Protein AF-A0A5J4TWT9-F1 (afdb_monomer)

pLDDT: mean 87.39, std 12.49, range [39.81, 97.19]

Mean predicted aligned error: 5.76 Å

Nearest PDB structures (foldseek):
  6flm-assembly2_B  TM=6.210E-01  e=3.306E+00  Homo sapiens
  7jl2-assembly1_F  TM=5.227E-01  e=5.163E+00  Homo sapiens
  6noz-assembly1_A  TM=4.315E-01  e=6.661E+00  Porcine epidemic diarrhea virus

Radius of gyration: 14.15 Å; Cα contacts (8 Å, |Δi|>4): 146; chains: 1; bounding box: 46×26×28 Å

Sequence (90 aa):
NGFWSLEAQFQNIHTYYATAIGIVRDSHNIAANTHPIYSPNDQHMAVIGNKKWTSDIRYKGVRASGNQGFDNNEIVRLEFDSEKEHSHSS

Organism: NCBI:txid222440

Solvent-accessible surface area (backbone atoms only — not comparable to full-atom values): 5628 Å² total; per-residue (Å²): 125,56,78,46,79,49,79,48,68,48,72,85,73,49,86,90,54,80,49,71,54,72,52,66,45,88,94,57,84,87,62,86,97,64,58,68,80,40,86,72,38,12,67,46,27,40,38,39,24,24,52,80,70,32,26,35,38,36,37,67,76,41,78,46,72,92,49,73,43,44,56,68,73,41,77,45,76,50,78,46,61,61,57,70,77,72,77,83,83,132

Foldseek 3Di:
DDKDKDKDADAPPDLVDKDKDWDFDPPDDDDPPDDCLDPPNLAGIWMAIAQSVDQWTGHNNDTHDDGRGHDHGDMDMDMDDPVVVPPPDD

Secondary structure (DSSP, 8-state):
--EEEEEEE-----TTS--EEEEE-TT----TT--TTSTTHHHHEEEEEBTTT--SEEETTEEE-S---B-TT-EEEEEEESSGGG----

Structure (mmCIF, N/CA/C/O backbone):
data_AF-A0A5J4TWT9-F1
#
_entry.id   AF-A0A5J4TWT9-F1
#
loop_
_atom_site.group_PDB
_atom_site.id
_atom_site.type_symbol
_atom_site.label_atom_id
_atom_site.label_alt_id
_atom_site.label_comp_id
_atom_site.label_asym_id
_atom_site.label_entity_id
_atom_site.label_seq_id
_atom_site.pdbx_PDB_ins_code
_atom_site.Cartn_x
_atom_site.Cartn_y
_atom_site.Cartn_z
_atom_site.occupancy
_atom_site.B_iso_or_equiv
_atom_site.auth_seq_id
_atom_site.auth_comp_id
_atom_site.auth_asym_id
_atom_site.auth_atom_id
_atom_site.pdbx_PDB_model_num
ATOM 1 N N . ASN A 1 1 ? -20.803 -7.000 4.952 1.00 70.00 1 ASN A N 1
ATOM 2 C CA . ASN A 1 1 ? -20.821 -5.814 5.825 1.00 70.00 1 ASN A CA 1
ATOM 3 C C . ASN A 1 1 ? -20.066 -6.137 7.089 1.00 70.00 1 ASN A C 1
ATOM 5 O O . ASN A 1 1 ? -20.238 -7.225 7.627 1.00 70.00 1 ASN A O 1
ATOM 9 N N . GLY A 1 2 ? -19.129 -5.272 7.445 1.00 85.19 2 GLY A N 1
ATOM 10 C CA . GLY A 1 2 ? -18.163 -5.512 8.502 1.00 85.19 2 GLY A CA 1
ATOM 11 C C . GLY A 1 2 ? -16.998 -4.533 8.439 1.00 85.19 2 GLY A C 1
ATOM 12 O O . GLY A 1 2 ? -16.667 -4.003 7.369 1.00 85.19 2 GLY A O 1
ATOM 13 N N . PHE A 1 3 ? -16.402 -4.333 9.609 1.00 92.06 3 PHE A N 1
ATOM 14 C CA . PHE A 1 3 ? -15.195 -3.554 9.823 1.00 92.06 3 PHE A CA 1
ATOM 15 C C . PHE A 1 3 ? -13.995 -4.494 9.904 1.00 92.06 3 PHE A C 1
ATOM 17 O O . PHE A 1 3 ? -14.003 -5.464 10.664 1.00 92.06 3 PHE A O 1
ATOM 24 N N . TRP A 1 4 ? -12.965 -4.197 9.123 1.00 91.88 4 TRP A N 1
ATOM 25 C CA . TRP A 1 4 ? -11.740 -4.977 9.047 1.00 91.88 4 TRP A CA 1
ATOM 26 C C . TRP A 1 4 ? -10.552 -4.097 9.410 1.00 91.88 4 TRP A C 1
ATOM 28 O O . TRP A 1 4 ? -10.477 -2.946 8.985 1.00 91.88 4 TRP A O 1
ATOM 38 N N . SER A 1 5 ? -9.613 -4.658 10.168 1.00 94.38 5 SER A N 1
ATOM 39 C CA . SER A 1 5 ? -8.346 -4.012 10.504 1.00 94.38 5 SER A CA 1
ATOM 40 C C . SER A 1 5 ? -7.191 -4.961 10.210 1.00 94.38 5 SER A C 1
ATOM 42 O O . SER A 1 5 ? -7.274 -6.155 10.505 1.00 94.38 5 SER A O 1
ATOM 44 N N . LEU A 1 6 ? -6.123 -4.424 9.630 1.00 94.69 6 LEU A N 1
ATOM 45 C CA . LEU A 1 6 ? -4.861 -5.112 9.393 1.00 94.69 6 LEU A CA 1
ATOM 46 C C . LEU A 1 6 ? -3.727 -4.251 9.938 1.00 94.69 6 LEU A C 1
ATOM 48 O O . LEU A 1 6 ? -3.599 -3.090 9.555 1.00 94.69 6 LEU A O 1
ATOM 52 N N . GLU A 1 7 ? -2.875 -4.840 10.770 1.00 96.19 7 GLU A N 1
ATOM 53 C CA . GLU A 1 7 ? -1.619 -4.231 11.199 1.00 96.19 7 GLU A CA 1
ATOM 54 C C . GLU A 1 7 ? -0.446 -4.961 10.550 1.00 96.19 7 GLU A C 1
ATOM 56 O O . GLU A 1 7 ? -0.395 -6.192 10.522 1.00 96.19 7 GLU A O 1
ATOM 61 N N . ALA A 1 8 ? 0.497 -4.193 10.013 1.00 94.12 8 ALA A N 1
ATOM 62 C CA . ALA A 1 8 ? 1.707 -4.709 9.397 1.00 94.12 8 ALA A CA 1
ATOM 63 C C . ALA A 1 8 ? 2.914 -3.863 9.805 1.00 94.12 8 ALA A C 1
ATOM 65 O O . ALA A 1 8 ? 2.828 -2.640 9.903 1.00 94.12 8 ALA A O 1
ATOM 66 N N . GLN A 1 9 ? 4.054 -4.521 9.993 1.00 94.88 9 GLN A N 1
ATOM 67 C CA . GLN A 1 9 ? 5.348 -3.869 10.148 1.00 94.88 9 GLN A CA 1
ATOM 68 C C . GLN A 1 9 ? 6.280 -4.372 9.052 1.00 94.88 9 GLN A C 1
ATOM 70 O O . GLN A 1 9 ? 6.374 -5.572 8.798 1.00 94.88 9 GLN A O 1
ATOM 75 N N . PHE A 1 10 ? 6.992 -3.442 8.425 1.00 90.19 10 PHE A N 1
ATOM 76 C CA . PHE A 1 10 ? 7.970 -3.744 7.391 1.00 90.19 10 PHE A CA 1
ATOM 77 C C . PHE A 1 10 ? 9.379 -3.509 7.929 1.00 90.19 10 PHE A C 1
ATOM 79 O O . PHE A 1 10 ? 9.676 -2.464 8.513 1.00 90.19 10 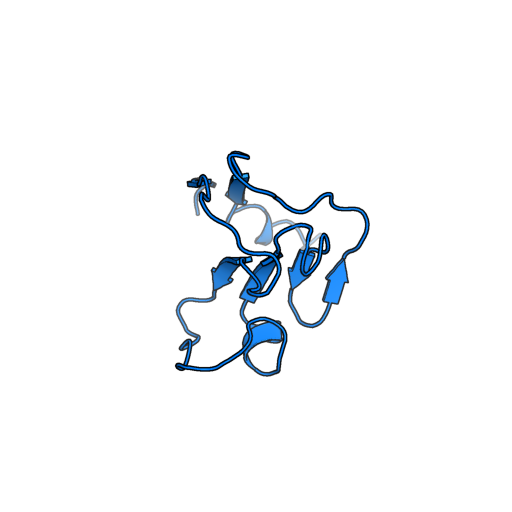PHE A O 1
ATOM 86 N N . GLN A 1 11 ? 10.249 -4.493 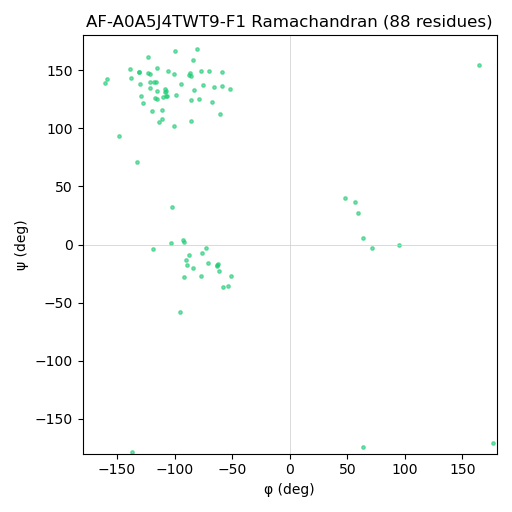7.719 1.00 90.88 11 GLN A N 1
ATOM 87 C CA . GLN A 1 11 ? 11.666 -4.433 8.065 1.00 90.88 11 GLN A CA 1
ATOM 88 C C . GLN A 1 11 ? 12.499 -4.505 6.788 1.00 90.88 11 GLN A C 1
ATOM 90 O O . GLN A 1 11 ? 12.089 -5.122 5.805 1.00 90.88 11 GLN A O 1
ATOM 95 N N . ASN A 1 12 ? 13.693 -3.914 6.813 1.00 88.12 12 ASN A N 1
ATOM 96 C CA . ASN A 1 12 ? 14.625 -3.912 5.684 1.00 88.12 12 ASN A CA 1
ATOM 97 C C . ASN A 1 12 ? 14.034 -3.320 4.387 1.00 88.12 12 ASN A C 1
ATOM 99 O O . ASN A 1 12 ? 14.343 -3.779 3.288 1.00 88.12 12 ASN A O 1
ATOM 103 N N . ILE A 1 13 ? 13.206 -2.278 4.488 1.00 87.81 13 ILE A N 1
ATOM 104 C CA . ILE A 1 13 ? 12.830 -1.428 3.356 1.00 87.81 13 ILE A CA 1
ATOM 105 C C . ILE A 1 13 ? 14.112 -0.792 2.815 1.00 87.81 13 ILE A C 1
ATOM 107 O O . ILE A 1 13 ? 14.756 0.024 3.478 1.00 87.81 13 ILE A O 1
ATOM 111 N N . HIS A 1 14 ? 14.494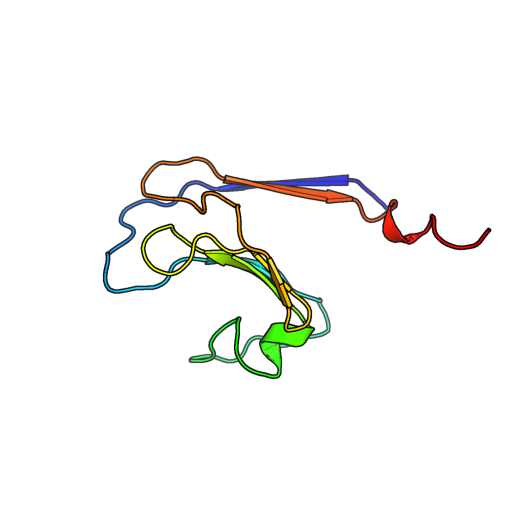 -1.197 1.608 1.00 80.25 14 HIS A N 1
ATOM 112 C CA . HIS A 1 14 ? 15.644 -0.648 0.901 1.00 80.25 14 HIS A CA 1
ATOM 113 C C . HIS A 1 14 ? 15.220 0.578 0.096 1.00 80.25 14 HIS A C 1
ATOM 115 O O . HIS A 1 14 ? 14.138 0.614 -0.485 1.00 80.25 14 HIS A O 1
ATOM 121 N N . THR A 1 15 ? 16.111 1.558 -0.025 1.00 70.50 15 THR A N 1
ATOM 122 C CA . THR A 1 15 ? 15.857 2.804 -0.767 1.00 70.50 15 THR A CA 1
ATOM 123 C C . THR A 1 15 ? 15.573 2.591 -2.256 1.00 70.50 15 THR A C 1
ATOM 125 O O . THR A 1 15 ? 14.957 3.450 -2.876 1.00 70.50 15 THR A O 1
ATOM 128 N N . TYR A 1 16 ? 16.018 1.468 -2.827 1.00 72.69 16 TYR A N 1
ATOM 129 C CA . TYR A 1 16 ? 15.894 1.165 -4.257 1.00 72.69 16 TYR A CA 1
ATOM 130 C C . TYR A 1 16 ? 14.608 0.421 -4.632 1.00 72.69 16 TYR A C 1
ATOM 132 O O . TYR A 1 16 ? 14.288 0.340 -5.815 1.00 72.69 16 TYR A O 1
ATOM 140 N N . TYR A 1 17 ? 13.872 -0.116 -3.654 1.00 75.19 17 TYR A N 1
ATOM 141 C CA . TYR A 1 17 ? 12.656 -0.885 -3.906 1.00 75.19 17 TYR A CA 1
ATOM 142 C C . TYR A 1 17 ? 11.448 -0.183 -3.292 1.00 75.19 17 TYR A C 1
ATOM 144 O O . TYR A 1 17 ? 11.421 0.125 -2.100 1.00 75.19 17 TYR A O 1
ATOM 152 N N . ALA A 1 18 ? 10.428 0.050 -4.115 1.00 82.81 18 ALA A N 1
ATOM 153 C CA . ALA A 1 18 ? 9.140 0.520 -3.633 1.00 82.81 18 ALA A CA 1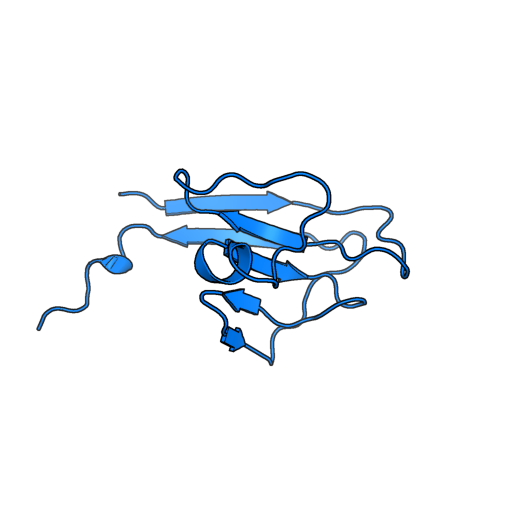
ATOM 154 C C . ALA A 1 18 ? 8.479 -0.592 -2.809 1.00 82.81 18 ALA A C 1
ATOM 156 O O . ALA A 1 18 ? 8.269 -1.698 -3.303 1.00 82.81 18 ALA A O 1
ATOM 157 N N . THR A 1 19 ? 8.150 -0.291 -1.555 1.00 89.88 19 THR A N 1
ATOM 158 C CA . THR A 1 19 ? 7.325 -1.158 -0.708 1.00 89.88 19 THR A CA 1
ATOM 159 C C . THR A 1 19 ? 5.964 -0.497 -0.567 1.00 89.88 19 THR A C 1
ATOM 161 O O . THR A 1 19 ? 5.883 0.703 -0.305 1.00 89.88 19 THR A O 1
ATOM 164 N N . ALA A 1 20 ? 4.892 -1.256 -0.767 1.00 91.12 20 ALA A N 1
ATOM 165 C CA . ALA A 1 20 ? 3.531 -0.750 -0.677 1.00 91.12 20 ALA A CA 1
ATOM 166 C C . ALA A 1 20 ? 2.635 -1.755 0.044 1.00 91.12 20 ALA A C 1
ATOM 168 O O . ALA A 1 20 ? 2.858 -2.963 -0.027 1.00 91.12 20 ALA A O 1
ATOM 169 N N . ILE A 1 21 ? 1.606 -1.238 0.703 1.00 93.00 21 ILE A N 1
ATOM 170 C CA . ILE A 1 21 ? 0.532 -2.017 1.314 1.00 93.00 21 ILE A CA 1
ATOM 171 C C . ILE A 1 21 ? -0.80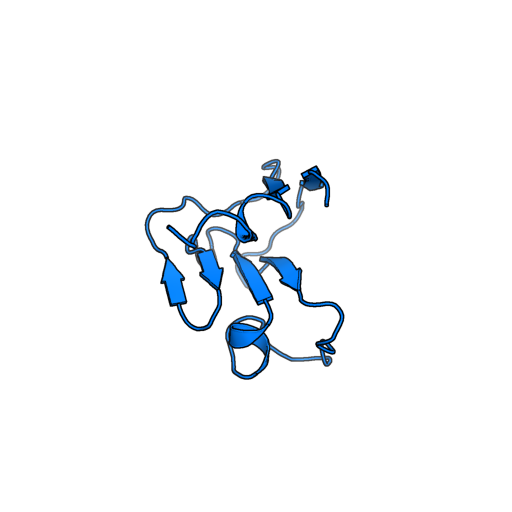5 -1.416 0.892 1.00 93.00 21 ILE A C 1
ATOM 173 O O . ILE A 1 21 ? -0.907 -0.211 0.645 1.00 93.00 21 ILE A O 1
ATOM 177 N N . GLY A 1 22 ? -1.830 -2.250 0.761 1.00 92.88 22 GLY A N 1
ATOM 178 C CA . GLY A 1 22 ? -3.125 -1.794 0.288 1.00 92.88 22 GLY A CA 1
ATOM 179 C C . GLY A 1 22 ? -4.144 -2.905 0.119 1.00 92.88 22 GLY A C 1
ATOM 180 O O . GLY A 1 22 ? -3.914 -4.048 0.508 1.00 92.88 22 GLY A O 1
ATOM 181 N N . ILE A 1 23 ? -5.268 -2.539 -0.489 1.00 93.88 23 ILE A N 1
ATOM 182 C CA . ILE A 1 23 ? -6.409 -3.414 -0.760 1.00 93.88 23 ILE A CA 1
ATOM 183 C C . ILE A 1 23 ? -6.593 -3.504 -2.276 1.00 93.88 23 ILE A C 1
ATOM 185 O O . ILE A 1 23 ? -6.460 -2.504 -2.986 1.00 93.88 23 ILE A O 1
ATOM 189 N N . VAL A 1 24 ? -6.910 -4.698 -2.771 1.00 95.00 24 VAL A N 1
ATOM 190 C CA . VAL A 1 24 ? -7.245 -4.975 -4.174 1.00 95.00 24 VAL A CA 1
ATOM 191 C C . VAL A 1 24 ? -8.645 -5.579 -4.247 1.00 95.00 24 VAL A C 1
ATOM 193 O O . VAL A 1 24 ? -9.063 -6.292 -3.335 1.00 95.00 24 VAL A O 1
ATOM 196 N N . ARG A 1 25 ? -9.391 -5.285 -5.317 1.00 94.12 25 ARG A N 1
ATOM 197 C CA . ARG A 1 25 ? -10.668 -5.967 -5.573 1.00 94.12 25 ARG A CA 1
ATOM 198 C C . ARG A 1 25 ? -10.418 -7.445 -5.855 1.00 94.12 25 ARG A C 1
ATOM 200 O O . ARG A 1 25 ? -9.582 -7.762 -6.690 1.00 94.12 25 ARG A O 1
ATOM 207 N N . ASP A 1 26 ? -11.221 -8.312 -5.251 1.00 94.44 26 ASP A N 1
ATOM 208 C CA . ASP A 1 26 ? -11.165 -9.767 -5.455 1.00 94.44 26 ASP A CA 1
ATOM 209 C C . ASP A 1 26 ? -11.244 -10.172 -6.940 1.00 94.44 26 ASP A C 1
ATOM 211 O O . ASP A 1 26 ? -10.539 -11.060 -7.402 1.00 94.44 26 ASP A O 1
ATOM 215 N N . SER A 1 27 ? -12.024 -9.434 -7.735 1.00 95.94 27 SER A N 1
ATOM 216 C CA . SER A 1 27 ? -12.174 -9.674 -9.173 1.00 95.94 27 SER A CA 1
ATOM 217 C C . SER A 1 27 ? -10.956 -9.282 -10.026 1.00 95.94 27 SER A C 1
ATOM 219 O O . SER A 1 27 ? -11.022 -9.404 -11.249 1.00 95.94 27 SER A O 1
ATOM 221 N N . HIS A 1 28 ? -9.900 -8.710 -9.440 1.00 96.88 28 HIS A N 1
ATOM 222 C CA . HIS A 1 28 ? -8.743 -8.187 -10.168 1.00 96.88 28 HIS A CA 1
ATOM 223 C C . HIS A 1 28 ? -7.496 -9.036 -9.924 1.00 96.88 28 HIS A C 1
ATOM 225 O O . HIS A 1 28 ? -6.960 -9.082 -8.819 1.00 96.88 28 HIS A O 1
ATOM 231 N N . ASN A 1 29 ? -6.989 -9.659 -10.986 1.00 96.19 29 ASN A N 1
ATOM 232 C CA . ASN A 1 29 ? -5.779 -10.471 -10.915 1.00 96.19 29 ASN A CA 1
ATOM 233 C C . ASN A 1 29 ? -4.522 -9.591 -10.918 1.00 96.19 29 ASN A C 1
ATOM 235 O O . ASN A 1 29 ? -4.290 -8.826 -11.855 1.00 96.19 29 ASN A O 1
ATOM 239 N N . ILE A 1 30 ? -3.661 -9.761 -9.911 1.00 94.31 30 ILE A N 1
ATOM 240 C CA . ILE A 1 30 ? -2.345 -9.114 -9.867 1.00 94.31 30 ILE A CA 1
ATOM 241 C C . ILE A 1 30 ? -1.346 -9.978 -10.641 1.00 94.31 30 ILE A C 1
ATOM 243 O O . ILE A 1 30 ? -0.925 -11.038 -10.178 1.00 94.31 30 ILE A O 1
ATOM 247 N N . ALA A 1 31 ? -0.954 -9.524 -11.830 1.00 94.69 31 ALA A N 1
ATOM 248 C CA . ALA A 1 31 ? 0.070 -10.192 -12.624 1.00 94.69 31 ALA A CA 1
ATOM 249 C C . ALA A 1 31 ? 1.485 -9.898 -12.093 1.00 94.69 31 ALA A C 1
ATOM 251 O O . ALA A 1 31 ? 1.768 -8.808 -11.582 1.00 94.69 31 ALA A O 1
ATOM 252 N N . ALA A 1 32 ? 2.394 -10.862 -12.262 1.00 93.75 32 ALA A N 1
ATOM 253 C CA . ALA A 1 32 ? 3.807 -10.687 -11.936 1.00 93.75 32 ALA A CA 1
ATOM 254 C C . ALA A 1 32 ? 4.426 -9.521 -12.729 1.00 93.75 32 ALA A C 1
ATOM 256 O O . ALA A 1 32 ? 4.043 -9.260 -13.868 1.00 93.75 32 ALA A O 1
ATOM 257 N N . ASN A 1 33 ? 5.412 -8.845 -12.131 1.00 90.31 33 ASN A N 1
ATOM 258 C CA . ASN A 1 33 ? 6.135 -7.713 -12.728 1.00 90.31 33 ASN A CA 1
ATOM 259 C C . ASN A 1 33 ? 5.249 -6.511 -13.113 1.00 90.31 33 ASN A C 1
ATOM 261 O O . ASN A 1 33 ? 5.604 -5.745 -14.007 1.00 90.31 33 ASN A O 1
ATOM 265 N N . THR A 1 34 ? 4.108 -6.320 -12.443 1.00 92.12 34 THR A N 1
ATOM 266 C CA . THR A 1 34 ? 3.251 -5.143 -12.645 1.00 92.12 34 THR A CA 1
ATOM 267 C C . THR A 1 34 ? 3.349 -4.162 -11.483 1.00 92.12 34 THR A C 1
ATOM 269 O O . THR A 1 34 ? 3.584 -4.542 -10.337 1.00 92.12 34 THR A O 1
ATOM 272 N N . HIS A 1 35 ? 3.178 -2.872 -11.780 1.00 91.56 35 HIS A N 1
ATOM 273 C CA . HIS A 1 35 ? 3.198 -1.822 -10.767 1.00 91.56 35 HIS A CA 1
ATOM 274 C C . HIS A 1 35 ? 1.766 -1.522 -10.295 1.00 91.56 35 HIS A C 1
ATOM 276 O O . HIS A 1 35 ? 0.881 -1.372 -11.140 1.00 91.56 35 HIS A O 1
ATOM 282 N N . PRO A 1 36 ? 1.510 -1.333 -8.986 1.00 92.00 36 PRO A N 1
ATOM 283 C CA . PRO A 1 36 ? 0.172 -0.998 -8.484 1.00 92.00 36 PRO A CA 1
ATOM 284 C C . PRO A 1 36 ? -0.414 0.339 -8.976 1.00 92.00 36 PRO A C 1
ATOM 286 O O . PRO A 1 36 ? -1.612 0.543 -8.837 1.00 92.00 36 PRO A O 1
ATOM 289 N N . ILE A 1 37 ? 0.396 1.259 -9.527 1.00 92.25 37 ILE A N 1
ATOM 290 C CA . ILE A 1 37 ? -0.067 2.597 -9.956 1.00 92.25 37 ILE A CA 1
ATOM 291 C C . ILE A 1 37 ? -0.237 2.728 -11.470 1.00 92.25 37 ILE A C 1
ATOM 293 O O . ILE A 1 37 ? -0.538 3.817 -11.949 1.00 92.25 37 ILE A O 1
ATOM 297 N N . TYR A 1 38 ? 0.018 1.660 -12.224 1.00 94.12 38 TYR A N 1
ATOM 298 C CA . TYR A 1 38 ? -0.180 1.654 -13.668 1.00 94.12 38 TYR A CA 1
ATOM 299 C C . TYR A 1 38 ? -1.487 0.957 -14.010 1.00 94.12 38 TYR A C 1
ATOM 301 O O . TYR A 1 38 ? -1.886 0.009 -13.334 1.00 94.12 38 TYR A O 1
ATOM 309 N N . SER A 1 39 ? -2.136 1.417 -15.077 1.00 94.12 39 SER A N 1
ATOM 310 C CA . SER A 1 39 ? -3.326 0.760 -15.608 1.00 94.12 39 SER A CA 1
ATOM 311 C C . SER A 1 39 ? -3.007 -0.691 -16.000 1.00 94.12 39 SER A C 1
ATOM 313 O O . SER A 1 39 ? -1.951 -0.935 -16.593 1.00 94.12 39 SER A O 1
ATOM 315 N N . PRO A 1 40 ? -3.878 -1.664 -15.669 1.00 95.19 40 PRO A N 1
ATOM 316 C CA . PRO A 1 40 ? -5.205 -1.498 -15.051 1.00 95.19 40 PRO A CA 1
ATOM 317 C C . PRO A 1 40 ? -5.218 -1.458 -13.508 1.00 95.19 40 PRO A C 1
ATOM 319 O O . PRO A 1 40 ? -6.255 -1.172 -12.914 1.00 95.19 40 PRO A O 1
ATOM 322 N N . ASN A 1 41 ? -4.102 -1.755 -12.838 1.00 96.06 41 ASN A N 1
ATOM 323 C CA . ASN A 1 41 ? -4.037 -1.918 -11.379 1.00 96.06 41 ASN A CA 1
ATOM 324 C C . ASN A 1 41 ? -4.506 -0.673 -10.606 1.00 96.06 41 ASN A C 1
ATOM 326 O O . ASN A 1 41 ? -5.185 -0.794 -9.586 1.00 96.06 41 ASN A O 1
ATOM 330 N N . ASP A 1 42 ? -4.209 0.520 -11.121 1.00 95.38 42 ASP A N 1
ATOM 331 C CA . ASP A 1 42 ? -4.568 1.799 -10.499 1.00 95.38 42 ASP A CA 1
ATOM 332 C C . ASP A 1 42 ? -6.084 2.040 -10.373 1.00 95.38 42 ASP A C 1
ATOM 334 O O . ASP A 1 4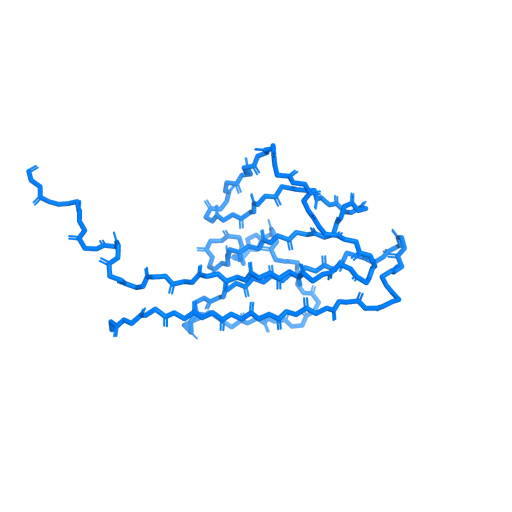2 ? -6.505 2.868 -9.562 1.00 95.38 42 ASP A O 1
ATOM 338 N N . GLN A 1 43 ? -6.910 1.302 -11.124 1.00 97.19 43 GLN A N 1
ATOM 339 C CA . GLN A 1 43 ? -8.375 1.342 -11.045 1.00 97.19 43 GLN A CA 1
ATOM 340 C C . GLN A 1 43 ? -8.962 0.348 -10.033 1.00 97.19 43 GLN A C 1
ATOM 342 O O . GLN A 1 43 ? -10.116 0.486 -9.605 1.00 97.19 43 GLN A O 1
ATOM 347 N N . HIS A 1 44 ? -8.175 -0.651 -9.634 1.00 96.81 44 HIS A N 1
ATOM 348 C CA . HIS A 1 44 ? -8.628 -1.794 -8.838 1.00 96.81 44 HIS A CA 1
ATOM 349 C C . HIS A 1 44 ? -7.932 -1.920 -7.481 1.00 96.81 44 HIS A C 1
ATOM 351 O O . HIS A 1 44 ? -8.313 -2.782 -6.688 1.00 96.81 44 HIS A O 1
ATOM 357 N N . MET A 1 45 ? -6.954 -1.058 -7.203 1.00 95.50 45 MET A N 1
ATOM 358 C CA . MET A 1 45 ? -6.172 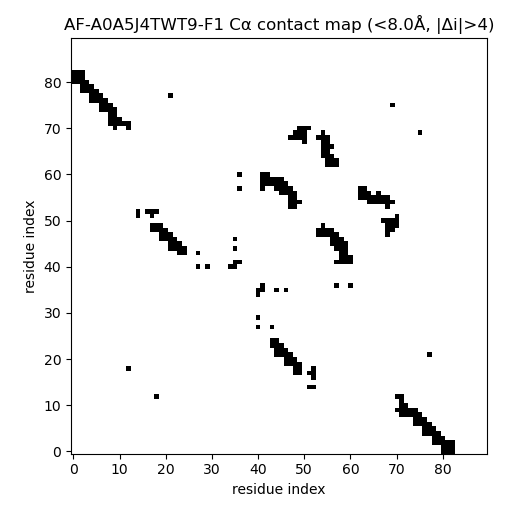-1.061 -5.973 1.00 95.50 45 MET A CA 1
ATOM 359 C C . MET A 1 45 ? -6.252 0.290 -5.257 1.00 95.50 45 MET A C 1
ATOM 361 O O . MET A 1 45 ? -6.332 1.343 -5.892 1.00 95.50 45 MET A O 1
ATOM 365 N N . ALA A 1 46 ? -6.199 0.247 -3.928 1.00 93.69 46 ALA A N 1
ATOM 366 C CA . ALA A 1 46 ? -5.932 1.396 -3.073 1.00 93.69 46 ALA A CA 1
ATOM 367 C C . ALA A 1 46 ? -4.662 1.106 -2.270 1.00 93.69 46 ALA A C 1
ATOM 369 O O . ALA A 1 46 ? -4.654 0.167 -1.475 1.00 93.69 46 ALA A O 1
ATOM 370 N N . VAL A 1 47 ? -3.587 1.864 -2.500 1.00 94.31 47 VAL A N 1
ATOM 371 C CA . VAL A 1 47 ? -2.267 1.595 -1.908 1.00 94.31 47 VAL A CA 1
ATOM 372 C C . VAL A 1 47 ? -1.658 2.834 -1.267 1.00 94.31 47 VAL A C 1
ATOM 374 O O . VAL A 1 47 ? -1.834 3.954 -1.751 1.00 94.31 47 VAL A O 1
ATOM 377 N N . ILE A 1 48 ? -0.885 2.608 -0.209 1.00 92.50 48 ILE A N 1
ATOM 378 C CA . ILE A 1 48 ? 0.060 3.568 0.359 1.00 92.50 48 ILE A CA 1
ATOM 379 C C . ILE A 1 48 ? 1.473 3.001 0.219 1.00 92.50 48 ILE A C 1
ATOM 381 O O . ILE A 1 48 ? 1.691 1.796 0.365 1.00 92.50 48 ILE A O 1
ATOM 385 N N . GLY A 1 49 ? 2.420 3.869 -0.126 1.00 90.94 49 GLY A N 1
ATOM 386 C CA . GLY A 1 49 ? 3.822 3.516 -0.301 1.00 90.94 49 GLY A CA 1
ATOM 387 C C . GLY A 1 49 ? 4.687 3.863 0.903 1.00 90.94 49 GLY A C 1
ATOM 388 O O . GLY A 1 49 ? 4.304 4.631 1.794 1.00 90.94 49 GLY A O 1
ATOM 389 N N . ASN A 1 50 ? 5.898 3.318 0.894 1.00 90.62 50 ASN A N 1
ATOM 390 C CA . ASN A 1 50 ? 6.938 3.773 1.791 1.00 90.62 50 ASN A CA 1
ATOM 391 C C . ASN A 1 50 ? 7.423 5.184 1.402 1.00 90.62 50 ASN A C 1
ATOM 393 O O . ASN A 1 50 ? 7.506 5.525 0.219 1.00 90.62 50 ASN A O 1
ATOM 397 N N . LYS A 1 51 ? 7.851 5.969 2.398 1.00 87.69 51 LYS A N 1
ATOM 398 C CA . LYS A 1 51 ? 8.308 7.370 2.283 1.00 87.69 51 LYS A CA 1
ATOM 399 C C . LYS A 1 51 ? 9.369 7.609 1.206 1.00 87.69 51 LYS A C 1
ATOM 401 O O . LYS A 1 51 ? 9.473 8.716 0.688 1.00 87.69 51 LYS A O 1
ATOM 406 N N . LYS A 1 52 ? 10.180 6.597 0.871 1.00 85.31 52 LYS A N 1
ATOM 407 C CA . LYS A 1 52 ? 11.234 6.713 -0.155 1.00 85.31 52 LYS A CA 1
ATOM 408 C C . LYS A 1 52 ? 10.689 6.666 -1.582 1.00 85.31 52 LYS A C 1
ATOM 410 O O . LYS A 1 52 ? 11.319 7.223 -2.472 1.00 85.31 52 LYS A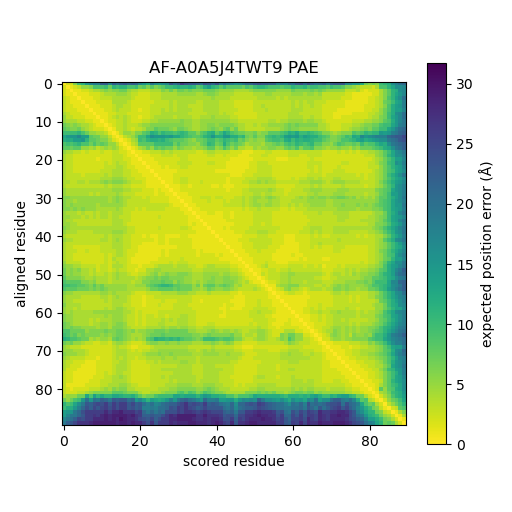 O 1
ATOM 415 N N . TRP A 1 53 ? 9.552 6.005 -1.798 1.00 84.69 53 TRP A N 1
ATOM 416 C CA . TRP A 1 53 ? 8.897 5.936 -3.102 1.00 84.69 53 TRP A CA 1
ATOM 417 C C . TRP A 1 53 ? 7.813 7.006 -3.232 1.00 84.69 53 TRP A C 1
ATOM 419 O O . TRP A 1 53 ? 7.851 7.843 -4.133 1.00 84.69 53 TRP A O 1
ATOM 429 N N . THR A 1 54 ? 6.835 6.983 -2.332 1.00 81.88 54 THR A N 1
ATOM 430 C CA . THR A 1 54 ? 5.747 7.956 -2.293 1.00 81.88 54 THR A CA 1
ATOM 431 C C . THR A 1 54 ? 5.115 7.935 -0.915 1.00 81.88 54 THR A C 1
ATOM 433 O O . THR A 1 54 ? 4.886 6.873 -0.342 1.00 81.88 54 THR A O 1
ATOM 436 N N . SER A 1 55 ? 4.792 9.115 -0.404 1.00 85.56 55 SER A N 1
ATOM 437 C CA . SER A 1 55 ? 3.944 9.242 0.777 1.00 85.56 55 SER A CA 1
ATOM 438 C C . SER A 1 55 ? 2.466 9.379 0.412 1.00 85.56 55 SER A C 1
ATOM 440 O O . SER A 1 55 ? 1.644 9.533 1.303 1.00 85.56 55 SER A O 1
ATOM 442 N N . ASP A 1 56 ? 2.112 9.329 -0.874 1.00 90.44 56 ASP A N 1
ATOM 443 C CA . ASP A 1 56 ? 0.751 9.566 -1.342 1.00 90.44 56 ASP A CA 1
ATOM 444 C C . ASP A 1 56 ? -0.084 8.285 -1.307 1.00 90.44 56 ASP A C 1
ATOM 446 O O . ASP A 1 56 ? 0.410 7.189 -1.588 1.00 90.44 56 ASP A O 1
ATOM 450 N N . ILE A 1 57 ? -1.383 8.436 -1.044 1.00 92.44 57 ILE A N 1
ATOM 451 C CA . ILE A 1 57 ? -2.347 7.352 -1.241 1.00 92.44 57 ILE A CA 1
ATOM 452 C C . ILE A 1 57 ? -2.753 7.347 -2.720 1.00 92.44 57 ILE A C 1
ATOM 454 O O . ILE A 1 57 ? -3.052 8.395 -3.301 1.00 92.44 57 ILE A O 1
ATOM 458 N N . ARG A 1 58 ? -2.757 6.168 -3.343 1.00 93.56 58 ARG A N 1
ATOM 459 C CA . ARG A 1 58 ? -3.133 5.957 -4.749 1.00 93.56 58 ARG A CA 1
ATOM 460 C C . ARG A 1 58 ? -4.385 5.100 -4.823 1.00 93.56 58 ARG A C 1
ATOM 462 O O . ARG A 1 58 ? -4.386 4.015 -4.255 1.00 93.56 58 ARG A O 1
ATOM 469 N N . TYR A 1 59 ? -5.426 5.566 -5.508 1.00 94.25 59 TYR A N 1
ATOM 470 C CA . TYR A 1 59 ? -6.678 4.820 -5.687 1.00 94.25 59 TYR A CA 1
ATOM 471 C C . TYR A 1 59 ? -7.450 5.333 -6.901 1.00 94.25 59 TYR A C 1
ATOM 473 O O . TYR A 1 59 ? -7.493 6.537 -7.114 1.00 94.25 59 TYR A O 1
ATOM 481 N N . LYS A 1 60 ? -8.101 4.459 -7.679 1.00 93.81 60 LYS A N 1
ATOM 482 C CA . LYS A 1 60 ? -8.949 4.847 -8.833 1.00 93.81 60 LYS A CA 1
ATOM 483 C C . LYS A 1 60 ? -8.267 5.869 -9.776 1.00 93.81 60 LYS A C 1
ATOM 485 O O . LYS A 1 60 ? -8.883 6.847 -10.189 1.00 93.81 60 LYS A O 1
ATOM 490 N N . GLY A 1 61 ? -6.965 5.704 -10.034 1.00 93.62 61 GLY A N 1
ATOM 491 C CA . GLY A 1 61 ? -6.129 6.644 -10.806 1.00 93.62 61 GLY A CA 1
ATOM 492 C C . GLY A 1 61 ? -5.796 7.983 -10.116 1.00 93.62 61 GLY A C 1
ATOM 493 O O . GLY A 1 61 ? -5.042 8.791 -10.656 1.00 93.62 61 GLY A O 1
ATOM 494 N N . VAL A 1 62 ? -6.315 8.233 -8.914 1.00 94.44 62 VAL A N 1
ATOM 495 C CA . VAL A 1 62 ? -6.100 9.449 -8.120 1.00 94.44 62 VAL A CA 1
ATOM 496 C C . VAL A 1 62 ? -4.821 9.346 -7.290 1.00 94.44 62 VAL A C 1
ATOM 498 O O . VAL A 1 62 ? -4.461 8.287 -6.771 1.00 94.44 62 VAL A O 1
ATOM 501 N N . ARG A 1 63 ? -4.141 10.487 -7.138 1.00 93.38 63 ARG A N 1
ATOM 502 C CA . ARG A 1 63 ? -3.012 10.700 -6.226 1.00 93.38 63 ARG A CA 1
ATOM 503 C C . ARG A 1 63 ? -3.439 11.648 -5.106 1.00 93.38 63 ARG A C 1
ATOM 505 O O . ARG A 1 63 ? -3.599 12.840 -5.351 1.00 93.38 63 ARG A O 1
ATOM 512 N N . ALA A 1 64 ? -3.601 11.127 -3.893 1.00 93.75 64 ALA A N 1
ATOM 513 C CA . ALA A 1 64 ? -3.953 11.907 -2.711 1.00 93.75 64 ALA A CA 1
ATOM 514 C C . ALA A 1 64 ? -2.713 12.197 -1.851 1.00 93.75 64 ALA A C 1
ATOM 516 O O . ALA A 1 64 ? -2.226 11.339 -1.106 1.00 93.75 64 ALA A O 1
ATOM 517 N N . SER A 1 65 ? -2.212 13.424 -1.983 1.00 90.69 65 SER A N 1
ATOM 518 C CA . SER A 1 65 ? -1.041 13.930 -1.262 1.00 90.69 65 SER A CA 1
ATOM 519 C C . SER A 1 65 ? -1.364 14.371 0.170 1.00 90.69 65 SER A C 1
ATOM 521 O O . SER A 1 65 ? -2.525 14.527 0.536 1.00 90.69 65 SER A O 1
ATOM 523 N N . GLY A 1 66 ? -0.324 14.613 0.976 1.00 85.38 66 GLY A N 1
ATOM 524 C CA . GLY A 1 66 ? -0.450 15.097 2.362 1.00 85.38 66 GLY A CA 1
ATOM 525 C C . GLY A 1 66 ? -0.424 13.993 3.422 1.00 85.38 66 GLY A C 1
ATOM 526 O O . GLY A 1 66 ? -0.472 14.280 4.615 1.00 85.38 66 GLY A O 1
ATOM 527 N N . ASN A 1 67 ? -0.299 12.738 2.994 1.00 85.38 67 ASN A N 1
ATOM 528 C CA . ASN A 1 67 ? -0.065 11.604 3.877 1.00 85.38 67 ASN A CA 1
ATOM 529 C C . ASN A 1 67 ? 1.433 11.471 4.181 1.00 85.38 67 ASN A C 1
ATOM 531 O O . ASN A 1 67 ? 2.273 11.989 3.445 1.00 85.38 67 ASN A O 1
ATOM 535 N N . GLN A 1 68 ? 1.778 10.797 5.281 1.00 84.25 68 GLN A N 1
ATOM 536 C CA . GLN A 1 68 ? 3.182 10.620 5.656 1.00 84.25 68 GLN A CA 1
ATOM 537 C C . GLN A 1 68 ? 3.848 9.431 4.954 1.00 84.25 68 GLN A C 1
ATOM 539 O O . GLN A 1 68 ? 5.067 9.446 4.840 1.00 84.25 68 GLN A O 1
ATOM 544 N N . GLY A 1 69 ? 3.110 8.447 4.422 1.00 88.19 69 GLY A N 1
ATOM 545 C CA . GLY A 1 69 ? 3.696 7.155 4.022 1.00 88.19 69 GLY A CA 1
ATOM 546 C C . GLY A 1 69 ? 4.270 6.401 5.229 1.00 88.19 69 GLY A C 1
ATOM 547 O O . GLY A 1 69 ? 4.140 6.865 6.362 1.00 88.19 69 GLY A O 1
ATOM 548 N N . PHE A 1 70 ? 4.931 5.266 4.999 1.00 91.44 70 PHE A N 1
ATOM 549 C CA . P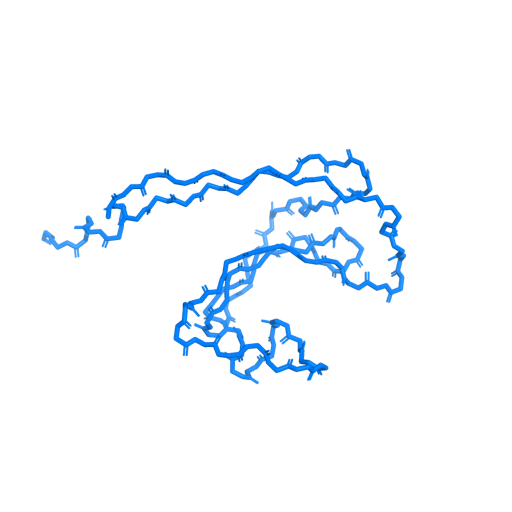HE A 1 70 ? 5.590 4.492 6.066 1.00 91.44 70 PHE A CA 1
ATOM 550 C C . PHE A 1 70 ? 7.091 4.274 5.821 1.00 91.44 70 PHE A C 1
ATOM 552 O O . PHE A 1 70 ? 7.578 4.423 4.702 1.00 91.44 70 PHE A O 1
ATOM 559 N N . ASP A 1 71 ? 7.848 3.935 6.857 1.00 91.06 71 ASP A N 1
ATOM 560 C CA . ASP A 1 71 ? 9.274 3.593 6.792 1.00 91.06 71 ASP A CA 1
ATOM 561 C C . ASP A 1 71 ? 9.596 2.363 7.659 1.00 91.06 71 ASP A C 1
ATOM 563 O O . ASP A 1 71 ? 8.714 1.734 8.247 1.00 91.06 71 ASP A O 1
ATOM 567 N N . ASN A 1 72 ? 10.874 1.989 7.700 1.00 91.69 72 ASN A N 1
ATOM 568 C CA . ASN A 1 72 ? 11.355 0.836 8.447 1.00 91.69 72 ASN A CA 1
ATOM 569 C C . ASN A 1 72 ? 10.906 0.849 9.907 1.00 91.69 72 ASN A C 1
ATOM 571 O O . ASN A 1 72 ? 11.086 1.836 10.620 1.00 91.69 72 ASN A O 1
ATOM 575 N N . ASN A 1 73 ? 10.422 -0.308 10.358 1.00 92.31 73 ASN A N 1
ATOM 576 C CA . ASN A 1 73 ? 9.961 -0.566 11.721 1.00 92.31 73 ASN A CA 1
ATOM 577 C C . ASN A 1 73 ? 8.737 0.264 12.157 1.00 92.31 73 ASN A C 1
ATOM 579 O O . ASN A 1 73 ? 8.312 0.138 13.306 1.00 92.31 73 ASN A O 1
ATOM 583 N N . GLU A 1 74 ? 8.127 1.054 11.269 1.00 92.75 74 GLU A N 1
ATOM 584 C CA . GLU A 1 74 ? 6.837 1.688 11.540 1.00 92.75 74 GLU A CA 1
ATOM 585 C C . GLU A 1 74 ? 5.713 0.645 11.425 1.00 92.75 74 GLU A C 1
ATOM 587 O O . GLU A 1 74 ? 5.704 -0.194 10.520 1.00 92.75 74 GLU A O 1
ATOM 592 N N . ILE A 1 75 ? 4.767 0.686 12.367 1.00 93.69 75 ILE A N 1
ATOM 593 C CA . ILE A 1 75 ? 3.539 -0.111 12.301 1.00 93.69 75 ILE A CA 1
ATOM 594 C C . ILE A 1 75 ? 2.528 0.671 11.468 1.00 93.69 75 ILE A C 1
ATOM 596 O O . ILE A 1 75 ? 2.205 1.818 11.781 1.00 93.69 75 ILE A O 1
ATOM 600 N N . VAL A 1 76 ? 2.018 0.037 10.419 1.00 92.06 76 VAL A N 1
ATOM 601 C CA . VAL A 1 76 ? 0.963 0.573 9.562 1.00 92.06 76 VAL A CA 1
ATOM 602 C C . VAL A 1 76 ? -0.327 -0.166 9.873 1.00 92.06 76 VAL A C 1
ATOM 604 O O . VAL A 1 76 ? -0.356 -1.396 9.827 1.00 92.06 76 VAL A O 1
ATOM 607 N N . ARG A 1 77 ? -1.397 0.584 10.149 1.00 93.44 77 ARG A N 1
ATOM 608 C CA . ARG A 1 77 ? -2.747 0.043 10.319 1.00 93.44 77 ARG A CA 1
ATOM 609 C C . ARG A 1 77 ? -3.629 0.450 9.146 1.00 93.44 77 ARG A C 1
ATOM 611 O O . ARG A 1 77 ? -3.732 1.635 8.835 1.00 93.44 77 ARG A O 1
ATOM 618 N N . LEU A 1 78 ? -4.260 -0.529 8.508 1.00 91.38 78 LEU A N 1
ATOM 619 C CA . LEU A 1 78 ? -5.277 -0.322 7.485 1.00 91.38 78 LEU A CA 1
ATOM 620 C C . LEU A 1 78 ? -6.629 -0.689 8.074 1.00 91.38 78 LEU A C 1
ATOM 622 O O . LEU A 1 78 ? -6.800 -1.786 8.597 1.00 91.38 78 LEU A O 1
ATOM 626 N N . GLU A 1 79 ? -7.581 0.224 7.949 1.00 92.19 79 GLU A N 1
ATOM 627 C CA . GLU A 1 79 ? -8.962 0.024 8.367 1.00 92.19 79 GLU A CA 1
ATOM 628 C C . GLU A 1 79 ? -9.854 0.066 7.131 1.00 92.19 79 GLU A C 1
ATOM 630 O O . GLU A 1 79 ? -9.737 0.965 6.294 1.00 92.19 79 GLU A O 1
ATOM 635 N N . PHE A 1 80 ? -10.738 -0.916 7.009 1.00 89.00 80 PHE A N 1
ATOM 636 C CA . PHE A 1 80 ? -11.713 -0.993 5.935 1.00 89.00 80 PHE A CA 1
ATOM 637 C C . PHE A 1 80 ? -13.109 -1.174 6.517 1.00 89.00 80 PHE A C 1
ATOM 639 O O . PHE A 1 80 ? -13.392 -2.141 7.223 1.00 89.00 80 PHE A O 1
ATOM 646 N N . ASP A 1 81 ? -13.984 -0.235 6.180 1.00 90.56 81 ASP A N 1
ATOM 647 C CA . ASP A 1 81 ? -15.384 -0.226 6.572 1.00 90.56 81 ASP A CA 1
ATOM 648 C C . ASP A 1 81 ? -16.246 -0.416 5.320 1.00 90.56 81 ASP A C 1
ATOM 650 O O . ASP A 1 81 ? -16.390 0.492 4.500 1.00 90.56 81 ASP A O 1
ATOM 654 N N . SER A 1 82 ? -16.803 -1.619 5.168 1.00 84.38 82 SER A N 1
ATOM 655 C CA . SER A 1 82 ? -17.668 -1.956 4.029 1.00 84.38 82 SER A CA 1
ATOM 656 C C . SER A 1 82 ? -19.083 -1.371 4.128 1.00 84.38 82 SER A C 1
ATOM 658 O O . SER A 1 82 ? -19.841 -1.471 3.165 1.00 84.38 82 SER A O 1
ATOM 660 N N . GLU A 1 83 ? -19.456 -0.763 5.258 1.00 82.12 83 GLU A N 1
ATOM 661 C CA . GLU A 1 83 ? -20.792 -0.196 5.488 1.00 82.12 83 GLU A CA 1
ATOM 662 C C . GLU A 1 83 ? -20.877 1.284 5.094 1.00 82.12 83 GLU A C 1
ATOM 664 O O . GLU A 1 83 ? -21.930 1.744 4.648 1.00 82.12 83 GLU A O 1
ATOM 669 N N . LYS A 1 84 ? -19.759 2.020 5.149 1.00 65.75 84 LYS A N 1
ATOM 670 C CA . LYS A 1 84 ? -19.687 3.428 4.708 1.00 65.75 84 LYS A CA 1
ATOM 671 C C . LYS A 1 84 ? -19.960 3.654 3.219 1.00 65.75 84 LYS A C 1
ATOM 673 O O . LYS A 1 84 ? -20.289 4.770 2.828 1.00 65.75 84 LYS A O 1
ATOM 678 N N . GLU A 1 85 ? -19.873 2.622 2.385 1.00 56.19 85 GLU A N 1
ATOM 679 C CA . GLU A 1 85 ? -20.195 2.724 0.954 1.00 56.19 85 GLU A CA 1
ATOM 680 C C . GLU A 1 85 ? -21.712 2.892 0.695 1.00 56.19 85 GLU A C 1
ATOM 682 O O . GLU A 1 85 ? -22.099 3.313 -0.391 1.00 56.19 85 GLU A O 1
ATOM 687 N N . HIS A 1 86 ? -22.589 2.611 1.673 1.00 46.91 86 HIS A N 1
ATOM 688 C CA . HIS A 1 86 ? -24.053 2.694 1.507 1.00 46.91 86 HIS A CA 1
ATOM 689 C C . HIS A 1 86 ? -24.691 4.041 1.903 1.00 46.91 86 HIS A C 1
ATOM 691 O O . HIS A 1 86 ? -25.911 4.173 1.836 1.00 46.91 86 HIS A O 1
ATOM 697 N N . SER A 1 87 ? -23.920 5.062 2.294 1.00 44.34 87 SER A N 1
ATOM 698 C CA . SER A 1 87 ? -24.479 6.318 2.831 1.00 44.34 87 SER A CA 1
ATOM 699 C C . SER A 1 87 ? -24.510 7.502 1.849 1.00 44.34 87 SER A C 1
ATOM 701 O O . SER A 1 87 ? -24.356 8.642 2.282 1.00 44.34 87 SER A O 1
ATOM 703 N N . HIS A 1 88 ? -24.693 7.271 0.544 1.00 47.25 88 HIS A N 1
ATOM 704 C CA . HIS A 1 88 ? -24.964 8.343 -0.431 1.00 47.25 88 HIS A CA 1
ATOM 705 C C . HIS A 1 88 ? -26.137 7.987 -1.356 1.00 47.25 88 HIS A C 1
ATOM 707 O O . HIS A 1 88 ? -25.978 7.754 -2.552 1.00 47.25 88 HIS A O 1
ATOM 713 N N . SER A 1 89 ? -27.334 7.992 -0.777 1.00 45.62 89 SER A N 1
ATOM 714 C CA . SER A 1 89 ? -28.583 8.265 -1.491 1.00 45.62 89 SER A CA 1
ATOM 715 C C . SER A 1 89 ? -29.540 8.958 -0.522 1.00 45.62 89 SER A C 1
ATOM 717 O O . SER A 1 89 ? -30.241 8.287 0.238 1.00 45.62 89 SER A O 1
ATOM 719 N N . SER A 1 90 ? -29.517 10.290 -0.548 1.00 39.81 90 SER A N 1
ATOM 720 C CA . SER A 1 90 ? -30.539 11.183 0.006 1.00 39.81 90 SER A CA 1
ATOM 721 C C . SER A 1 90 ? -30.912 12.190 -1.069 1.00 39.81 90 SER A C 1
ATOM 723 O O . SER A 1 90 ? -29.967 12.671 -1.739 1.00 39.81 90 SER A O 1
#